Protein AF-A0A0W0SN97-F1 (afdb_monomer)

Foldseek 3Di:
DPLLVVLVLQLCLLCVHWDDPVVPDTDDRPDHHHPVSNVVSVVVNVVVVVVVVVVVVVVVVVLVCCCPPVVDCSVVVVVD

InterPro domains:
  IPR011577 Cytochrome b561, bacterial/Ni-hydrogenase [PF01292] (1-80)
  IPR016174 Di-haem cytochrome, transmembrane [SSF81342] (1-80)
  IPR052168 Cytochrome b561 superoxide oxidase [PTHR30529] (1-79)

Solvent-accessible surface area (backbone atoms only — not comparable to full-atom values): 4483 Å² total; per-residue (Å²): 127,67,64,54,61,51,31,53,50,45,28,37,9,15,68,64,47,81,49,62,55,88,80,76,47,72,49,77,65,83,50,73,63,34,70,70,59,21,55,52,31,49,54,52,35,50,54,49,48,55,51,48,53,52,51,51,51,50,51,50,52,49,40,50,42,37,39,73,72,69,63,48,61,69,47,54,70,75,79,109

Radius of gyration: 18.38 Å; Cα contacts (8 Å, |Δi|>4): 77; chains: 1; bounding box: 37×27×46 Å

Nearest PDB structures (foldseek):
  5oc0-assembly1_A  TM=8.903E-01  e=4.133E-03  Escherichia coli K-12

Sequence (80 aa):
MFTLPITGWLITSAAGLSASFFGLFTLPSLIIPNEELRAIFEEIHEWLAYGLIALLALHTAAALKHHFINRDDILRRMIS

pLDDT: mean 96.35, std 2.64, range [82.94, 98.62]

Structure (mmCIF, N/CA/C/O backbone):
data_AF-A0A0W0SN97-F1
#
_entry.id   AF-A0A0W0SN97-F1
#
loop_
_atom_site.group_PDB
_atom_site.id
_atom_site.type_symbol
_atom_site.label_atom_id
_atom_site.label_alt_id
_atom_site.label_comp_id
_atom_site.label_asym_id
_atom_site.label_entity_id
_atom_site.label_seq_id
_atom_site.pdbx_PDB_ins_code
_atom_site.Cartn_x
_atom_site.Cartn_y
_atom_site.Cartn_z
_atom_site.occupancy
_atom_site.B_iso_or_equiv
_atom_sit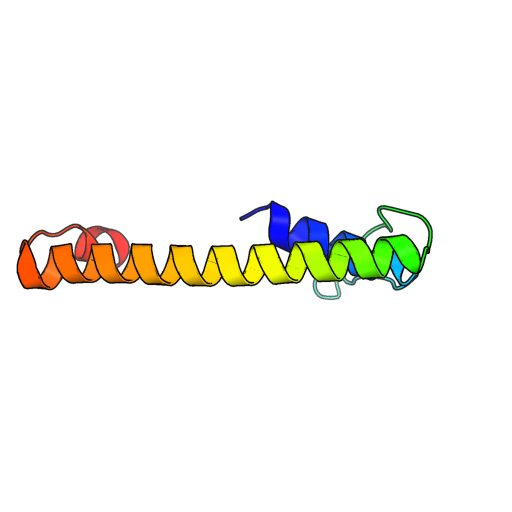e.auth_seq_id
_atom_site.auth_comp_id
_atom_site.auth_asym_id
_atom_site.auth_atom_id
_atom_site.pdbx_PDB_model_num
ATOM 1 N N . MET A 1 1 ? -7.273 2.070 -1.582 1.00 85.44 1 MET A N 1
ATOM 2 C CA . MET A 1 1 ? -6.786 0.673 -1.558 1.00 85.44 1 MET A CA 1
ATOM 3 C C . MET A 1 1 ? -6.357 0.135 -2.922 1.00 85.44 1 MET A C 1
ATOM 5 O O . MET A 1 1 ? -5.618 -0.832 -2.930 1.00 85.44 1 MET A O 1
ATOM 9 N N . PHE A 1 2 ? -6.738 0.731 -4.061 1.00 94.56 2 PHE A N 1
ATOM 10 C CA . PHE A 1 2 ? -6.302 0.230 -5.378 1.00 94.56 2 PHE A CA 1
ATOM 11 C C . PHE A 1 2 ? -4.908 0.704 -5.809 1.00 94.56 2 PHE A C 1
ATOM 13 O O . PHE A 1 2 ? -4.212 -0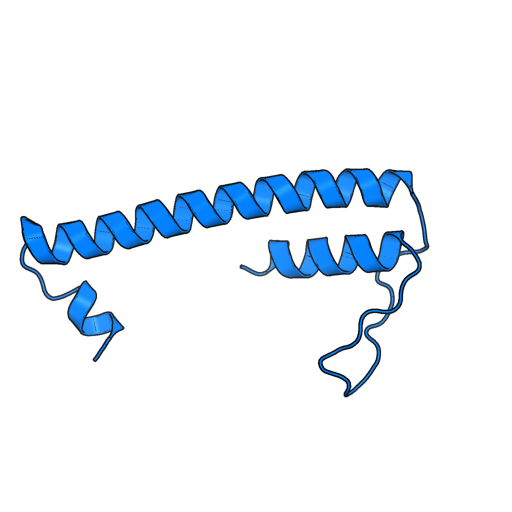.003 -6.524 1.00 94.56 2 PHE A O 1
ATOM 20 N N . THR A 1 3 ? -4.477 1.882 -5.364 1.00 95.31 3 THR A N 1
ATOM 21 C CA . THR A 1 3 ? -3.214 2.490 -5.803 1.00 95.31 3 THR A CA 1
ATOM 22 C C . THR A 1 3 ? -1.985 1.695 -5.371 1.00 95.31 3 THR A C 1
ATOM 24 O O . THR A 1 3 ? -1.114 1.477 -6.197 1.00 95.31 3 THR A O 1
ATOM 27 N N . LEU A 1 4 ? -1.940 1.197 -4.131 1.00 97.06 4 LEU A N 1
ATOM 28 C CA . LEU A 1 4 ? -0.844 0.354 -3.629 1.00 97.06 4 LEU A CA 1
ATOM 29 C C . LEU A 1 4 ? -0.589 -0.908 -4.473 1.00 97.06 4 LEU A C 1
ATOM 31 O O . LEU A 1 4 ? 0.529 -1.081 -4.951 1.00 97.06 4 LEU A O 1
ATOM 35 N N . PRO A 1 5 ? -1.575 -1.796 -4.708 1.00 95.62 5 PRO A N 1
ATOM 36 C CA . PRO A 1 5 ? -1.332 -2.980 -5.528 1.00 95.62 5 PRO A CA 1
ATOM 37 C C . PRO A 1 5 ? -0.986 -2.625 -6.981 1.00 95.62 5 PRO A C 1
ATOM 39 O O . PRO A 1 5 ? -0.153 -3.300 -7.581 1.00 95.62 5 PRO A O 1
ATOM 42 N N . ILE A 1 6 ? -1.556 -1.547 -7.536 1.00 96.81 6 ILE A N 1
ATOM 43 C CA . ILE A 1 6 ? -1.211 -1.079 -8.888 1.00 96.81 6 ILE A CA 1
ATOM 44 C C . ILE A 1 6 ? 0.248 -0.609 -8.950 1.00 96.81 6 ILE A C 1
ATOM 46 O O . ILE A 1 6 ? 0.963 -0.994 -9.871 1.00 96.81 6 ILE A O 1
ATOM 50 N N . THR A 1 7 ? 0.724 0.172 -7.975 1.00 97.69 7 THR A N 1
ATOM 51 C CA . THR A 1 7 ? 2.126 0.617 -7.960 1.00 97.69 7 THR A CA 1
ATOM 52 C C . THR A 1 7 ? 3.087 -0.546 -7.726 1.00 97.69 7 THR A C 1
ATOM 54 O O . THR A 1 7 ? 4.116 -0.602 -8.386 1.00 97.69 7 THR A O 1
ATOM 57 N N . GLY A 1 8 ? 2.725 -1.544 -6.912 1.00 96.88 8 GLY A N 1
ATOM 58 C CA . GLY A 1 8 ? 3.512 -2.779 -6.768 1.00 96.88 8 GLY A CA 1
ATOM 59 C C . GLY A 1 8 ? 3.632 -3.579 -8.074 1.00 96.88 8 GLY A C 1
ATOM 60 O O . GLY A 1 8 ? 4.704 -4.081 -8.428 1.00 96.88 8 GLY A O 1
ATOM 61 N N . TRP A 1 9 ? 2.543 -3.651 -8.844 1.00 97.25 9 TRP A N 1
ATOM 62 C CA . TRP A 1 9 ? 2.550 -4.273 -10.170 1.00 97.25 9 TRP A CA 1
ATOM 63 C C . TRP A 1 9 ? 3.392 -3.470 -11.177 1.00 97.25 9 TRP A C 1
ATOM 65 O O . TRP A 1 9 ? 4.130 -4.060 -11.973 1.00 97.25 9 TRP A O 1
ATOM 75 N N . LEU A 1 10 ? 3.359 -2.136 -11.110 1.00 97.75 10 LEU A N 1
ATOM 76 C CA . LEU A 1 10 ? 4.220 -1.267 -11.919 1.00 97.75 10 LEU A CA 1
ATOM 77 C C . LEU A 1 10 ? 5.707 -1.446 -11.588 1.00 97.75 10 LEU A C 1
ATOM 79 O O . LEU A 1 10 ? 6.496 -1.548 -12.521 1.00 97.75 10 LEU A O 1
ATOM 83 N N . ILE A 1 11 ? 6.084 -1.584 -10.310 1.00 98.00 11 ILE A N 1
ATOM 84 C CA . ILE A 1 11 ? 7.468 -1.897 -9.900 1.00 98.00 11 ILE A CA 1
ATOM 85 C C . ILE A 1 11 ? 7.926 -3.211 -10.541 1.00 98.00 11 ILE A C 1
ATOM 87 O O . ILE A 1 11 ? 8.972 -3.261 -11.186 1.00 98.00 11 ILE A O 1
ATOM 91 N N . THR A 1 12 ? 7.114 -4.268 -10.427 1.00 97.62 12 THR A N 1
ATOM 92 C CA . THR A 1 12 ? 7.458 -5.590 -10.981 1.00 97.62 12 THR A CA 1
ATOM 93 C C . THR A 1 12 ? 7.567 -5.546 -12.512 1.00 97.62 12 THR A C 1
ATOM 95 O O . THR A 1 12 ? 8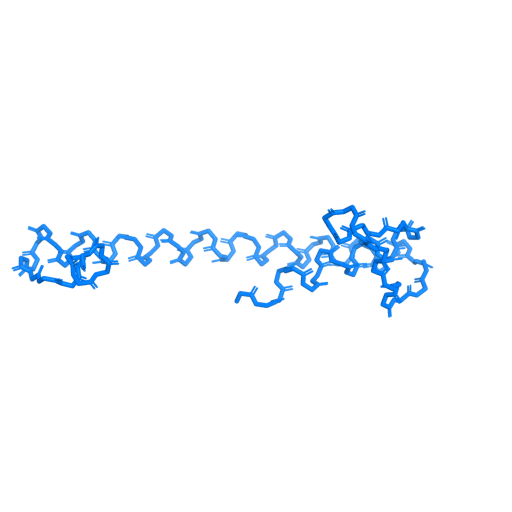.488 -6.126 -13.083 1.00 97.62 12 THR A O 1
ATOM 98 N N . SER A 1 13 ? 6.676 -4.796 -13.173 1.00 97.38 13 SER A N 1
ATOM 99 C CA . SER A 1 13 ? 6.715 -4.579 -14.626 1.00 97.38 13 SER A CA 1
ATOM 100 C C . SER A 1 13 ? 7.965 -3.798 -15.058 1.00 97.38 13 SER A C 1
ATOM 102 O O . SER A 1 13 ? 8.641 -4.203 -16.002 1.00 97.38 13 SER A O 1
ATOM 104 N N . ALA A 1 14 ? 8.309 -2.716 -14.349 1.00 97.88 14 ALA A N 1
ATOM 105 C CA . ALA A 1 14 ? 9.491 -1.889 -14.609 1.00 97.88 14 ALA A CA 1
ATOM 106 C C . ALA A 1 14 ? 10.806 -2.655 -14.395 1.00 97.88 14 ALA A C 1
ATOM 108 O O . ALA A 1 14 ? 11.775 -2.420 -15.112 1.00 97.88 14 ALA A O 1
ATOM 109 N N . ALA A 1 15 ? 10.819 -3.614 -13.464 1.00 97.19 15 ALA A N 1
ATOM 110 C CA . ALA A 1 15 ? 11.937 -4.528 -13.237 1.00 97.19 15 ALA A CA 1
ATOM 111 C C . ALA A 1 15 ? 12.106 -5.586 -14.348 1.00 97.19 15 ALA A C 1
ATOM 113 O O . ALA A 1 15 ? 13.058 -6.364 -14.315 1.00 97.19 15 ALA A O 1
ATOM 114 N N . GLY A 1 16 ? 11.170 -5.671 -15.302 1.00 95.81 16 GLY A N 1
ATOM 115 C CA . GLY A 1 16 ? 11.135 -6.732 -16.311 1.00 95.81 16 GLY A CA 1
ATOM 116 C C . GLY A 1 16 ? 10.856 -8.119 -15.743 1.00 95.81 16 GLY A C 1
ATOM 117 O O . GLY A 1 16 ? 11.181 -9.126 -16.372 1.00 95.81 16 GLY A O 1
ATOM 118 N N . LEU A 1 17 ? 10.240 -8.173 -14.564 1.00 94.88 17 LEU A N 1
ATOM 119 C CA . LEU A 1 17 ? 9.853 -9.406 -13.903 1.00 94.88 17 LEU A CA 1
ATOM 120 C C . LEU A 1 17 ? 8.392 -9.740 -14.209 1.00 94.88 17 LEU A C 1
ATOM 122 O O . LEU A 1 17 ? 7.553 -8.876 -14.459 1.00 94.88 17 LEU A O 1
ATOM 126 N N . SER A 1 18 ? 8.082 -11.031 -14.173 1.00 90.88 18 SER A N 1
ATOM 127 C CA . SER A 1 18 ? 6.721 -11.539 -14.336 1.00 90.88 18 SER A CA 1
ATOM 128 C C . SER A 1 18 ? 6.056 -11.704 -12.971 1.00 90.88 18 SER A C 1
ATOM 130 O O . SER A 1 18 ? 6.534 -12.475 -12.141 1.00 90.88 18 SER A O 1
ATOM 132 N N . ALA A 1 19 ? 4.940 -11.011 -12.739 1.00 92.88 19 ALA A N 1
ATOM 133 C CA . ALA A 1 19 ? 4.143 -11.189 -11.527 1.00 92.88 19 ALA A CA 1
ATOM 134 C C . ALA A 1 19 ? 3.189 -12.383 -11.686 1.00 92.88 19 ALA A C 1
ATOM 136 O O . ALA A 1 19 ? 2.458 -12.470 -12.670 1.00 92.88 19 ALA A O 1
ATOM 137 N N . SER A 1 20 ? 3.161 -13.299 -10.719 1.00 94.00 20 SER A N 1
ATOM 138 C CA . SER A 1 20 ? 2.201 -14.409 -10.713 1.00 94.00 20 SER A CA 1
ATOM 139 C C . SER A 1 20 ? 0.930 -14.026 -9.959 1.00 94.00 20 SER A C 1
ATOM 141 O O . SER A 1 20 ? 0.992 -13.558 -8.822 1.00 94.00 20 SER A O 1
ATOM 143 N N . PHE A 1 21 ? -0.232 -14.280 -10.558 1.00 94.12 21 PHE A N 1
ATOM 144 C CA . PHE A 1 21 ? -1.516 -14.170 -9.880 1.00 94.12 21 PHE A CA 1
ATOM 145 C C . PHE A 1 21 ? -1.818 -15.471 -9.133 1.00 94.12 21 PHE A C 1
ATOM 147 O O . PHE A 1 21 ? -2.465 -16.376 -9.661 1.00 94.12 21 PHE A O 1
ATOM 154 N N . PHE A 1 22 ? -1.292 -15.582 -7.909 1.00 93.69 22 PHE A N 1
ATOM 155 C C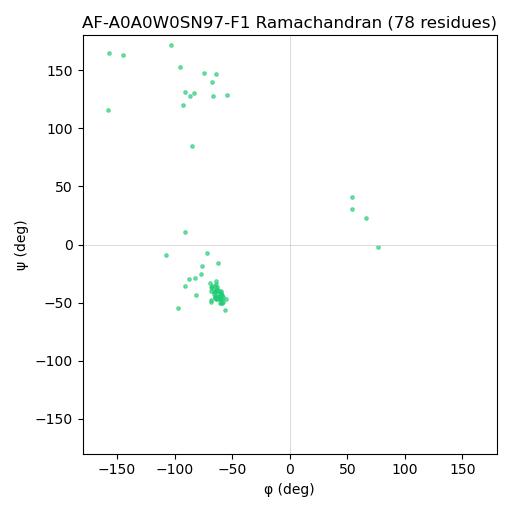A . PHE A 1 22 ? -1.486 -16.739 -7.022 1.00 93.69 22 PHE A CA 1
ATOM 156 C C . PHE A 1 22 ? -1.111 -18.097 -7.655 1.00 93.69 22 PHE A C 1
ATOM 158 O O . PHE A 1 22 ? -1.716 -19.117 -7.340 1.00 93.69 22 PHE A O 1
ATOM 165 N N . GLY A 1 23 ? -0.145 -18.128 -8.579 1.00 93.38 23 GLY A N 1
ATOM 166 C CA . GLY A 1 23 ? 0.251 -19.347 -9.296 1.00 93.38 23 GLY A CA 1
ATOM 167 C C . GLY A 1 23 ? -0.706 -19.787 -10.410 1.00 93.38 23 GLY A C 1
ATOM 168 O O . GLY A 1 23 ? -0.416 -20.765 -11.091 1.00 93.38 23 GLY A O 1
ATOM 169 N N . LEU A 1 24 ? -1.823 -19.084 -10.624 1.00 96.38 24 LEU A N 1
ATOM 170 C CA . LEU A 1 24 ? -2.842 -19.459 -11.610 1.00 96.38 24 LEU A CA 1
ATOM 171 C C . LEU A 1 24 ? -2.463 -19.023 -13.027 1.00 96.38 24 LEU A C 1
ATOM 173 O O . LEU A 1 24 ? -2.642 -19.769 -13.984 1.00 96.38 24 LEU A O 1
ATOM 177 N N . PHE A 1 25 ? -1.954 -17.801 -13.162 1.00 95.38 25 PHE A N 1
ATOM 178 C CA . PHE A 1 25 ? -1.467 -17.245 -14.421 1.00 95.38 25 PHE A CA 1
ATOM 179 C C . PHE A 1 25 ? -0.465 -16.121 -14.157 1.00 95.38 25 PHE A C 1
ATOM 181 O O . PHE A 1 25 ? -0.360 -15.603 -13.042 1.00 95.38 25 PHE A O 1
ATOM 188 N N . THR A 1 26 ? 0.278 -15.742 -15.191 1.00 95.69 26 THR A N 1
ATOM 189 C CA . THR A 1 26 ? 1.184 -14.592 -15.155 1.00 95.69 26 THR A CA 1
ATOM 190 C C . THR A 1 26 ? 0.413 -13.327 -15.506 1.00 95.69 26 THR A C 1
ATOM 192 O O . THR A 1 26 ? -0.274 -13.276 -16.526 1.00 95.69 26 THR A O 1
ATOM 195 N N . LEU A 1 27 ? 0.515 -12.306 -14.661 1.00 95.12 27 LEU A N 1
ATOM 196 C CA . LEU A 1 27 ? -0.026 -10.986 -14.946 1.00 95.12 27 LEU A CA 1
ATOM 197 C C . LEU A 1 27 ? 0.746 -10.346 -16.107 1.00 95.12 27 LEU A C 1
ATOM 199 O O . LEU A 1 27 ? 1.974 -10.457 -16.150 1.00 95.12 27 LEU A O 1
ATOM 203 N N . PRO A 1 28 ? 0.060 -9.653 -17.032 1.00 95.12 28 PRO A N 1
ATOM 204 C CA . PRO A 1 28 ? 0.746 -8.940 -18.099 1.00 95.12 28 PRO A CA 1
ATOM 205 C C . PRO A 1 28 ? 1.621 -7.820 -17.527 1.00 95.12 28 PRO A C 1
ATOM 207 O O . PRO A 1 28 ? 1.268 -7.185 -16.531 1.00 95.12 28 PRO A O 1
ATOM 210 N N . SER A 1 29 ? 2.752 -7.546 -18.172 1.00 95.19 29 SER A N 1
ATOM 211 C CA . SER A 1 29 ? 3.538 -6.354 -17.858 1.00 95.19 29 SER A CA 1
ATOM 212 C C . SER A 1 29 ? 2.749 -5.112 -18.257 1.00 95.19 29 SER A C 1
ATOM 214 O O . SER A 1 29 ? 2.285 -5.001 -19.391 1.00 95.19 29 SER A O 1
ATOM 216 N N . LEU A 1 30 ? 2.598 -4.173 -17.325 1.00 95.31 30 LEU A N 1
ATOM 217 C CA . LEU A 1 30 ? 1.878 -2.921 -17.578 1.00 95.31 30 LEU A CA 1
ATOM 218 C C . LEU A 1 30 ? 2.714 -1.921 -18.384 1.00 95.31 30 LEU A C 1
ATOM 220 O O . LEU A 1 30 ? 2.167 -1.056 -19.062 1.00 95.31 30 LEU A O 1
ATOM 224 N N . ILE A 1 31 ? 4.037 -2.041 -18.287 1.00 96.56 31 ILE A N 1
ATOM 225 C CA . ILE A 1 31 ? 5.027 -1.176 -18.922 1.00 96.56 31 ILE A CA 1
ATOM 226 C C . ILE A 1 31 ? 6.254 -1.990 -19.334 1.00 96.56 31 ILE A C 1
ATOM 228 O O . ILE A 1 31 ? 6.466 -3.109 -18.861 1.00 96.56 31 ILE A O 1
ATOM 232 N N . ILE A 1 32 ? 7.056 -1.408 -20.221 1.00 96.38 32 ILE A N 1
ATOM 233 C CA . ILE A 1 32 ? 8.342 -1.953 -20.666 1.00 96.38 32 ILE A CA 1
ATOM 234 C C . ILE A 1 32 ? 9.380 -1.768 -19.541 1.00 96.38 32 ILE A C 1
ATOM 236 O O . ILE A 1 32 ? 9.289 -0.768 -18.820 1.00 96.38 32 ILE A O 1
ATOM 240 N N . PRO A 1 33 ? 10.362 -2.680 -19.385 1.00 97.81 33 PRO A N 1
ATOM 241 C CA . PRO A 1 33 ? 11.394 -2.550 -18.360 1.00 97.81 33 PRO A CA 1
ATOM 242 C C . PRO A 1 33 ? 12.127 -1.206 -18.438 1.00 97.81 33 PRO A C 1
ATOM 244 O O . PRO A 1 33 ? 12.591 -0.805 -19.509 1.00 97.81 33 PRO A O 1
ATOM 247 N N . ASN A 1 34 ? 12.214 -0.509 -17.306 1.00 98.31 34 ASN A N 1
ATOM 248 C CA . ASN A 1 34 ? 12.852 0.798 -17.180 1.00 98.31 34 ASN A CA 1
ATOM 249 C C . ASN A 1 34 ? 13.246 1.040 -15.714 1.00 98.31 34 ASN A C 1
ATOM 251 O O . ASN A 1 34 ? 12.384 1.156 -14.843 1.00 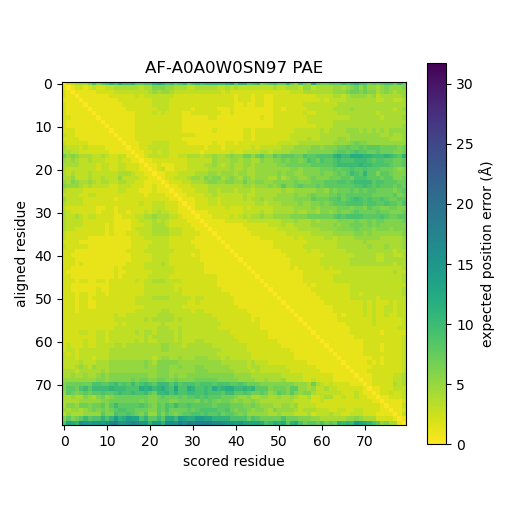98.31 34 ASN A O 1
ATOM 255 N N . GLU A 1 35 ? 14.549 1.141 -15.458 1.00 97.75 35 GLU A N 1
ATOM 256 C CA . GLU A 1 35 ? 15.102 1.264 -14.105 1.00 97.75 35 GLU A CA 1
ATOM 257 C C . GLU A 1 35 ? 14.764 2.598 -13.424 1.00 97.75 35 GLU A C 1
ATOM 259 O O . GLU A 1 35 ? 14.490 2.631 -12.227 1.00 97.75 35 GLU A O 1
ATOM 264 N N . GLU A 1 36 ? 14.726 3.692 -14.187 1.00 98.19 36 GLU A N 1
ATOM 265 C CA . GLU A 1 36 ? 14.363 5.016 -13.672 1.00 98.19 36 GLU A CA 1
ATOM 266 C C . GLU A 1 36 ? 12.903 5.027 -13.206 1.00 98.19 36 GLU A C 1
ATOM 268 O O . GLU A 1 36 ? 12.594 5.456 -12.094 1.00 98.19 36 GLU A O 1
ATOM 273 N N . LEU A 1 37 ? 12.002 4.466 -14.020 1.00 98.00 37 LEU A N 1
ATOM 274 C CA . LEU A 1 37 ? 10.599 4.315 -13.637 1.00 98.00 37 LEU A CA 1
ATOM 275 C C . LEU A 1 37 ? 10.428 3.365 -12.451 1.00 98.00 37 LEU A C 1
ATOM 277 O O . LEU A 1 37 ? 9.564 3.611 -11.611 1.00 98.00 37 LEU A O 1
ATOM 281 N N . ARG A 1 38 ? 11.243 2.306 -12.351 1.00 98.19 38 ARG A N 1
ATOM 282 C CA . ARG A 1 38 ? 11.208 1.396 -11.200 1.00 98.19 38 ARG A CA 1
ATOM 283 C C . ARG A 1 38 ? 11.474 2.153 -9.900 1.00 98.19 38 ARG A C 1
ATOM 285 O O . ARG A 1 38 ? 10.658 2.054 -8.990 1.00 98.19 38 ARG A O 1
ATOM 292 N N . ALA A 1 39 ? 12.543 2.950 -9.854 1.00 98.44 39 ALA A N 1
ATOM 293 C CA . ALA A 1 39 ? 12.899 3.747 -8.680 1.00 98.44 39 ALA A CA 1
ATOM 294 C C . ALA A 1 39 ? 11.788 4.743 -8.296 1.00 98.44 39 ALA A C 1
ATOM 296 O O . ALA A 1 39 ? 11.426 4.852 -7.126 1.00 98.44 39 ALA A O 1
ATOM 297 N N . ILE A 1 40 ? 11.180 5.408 -9.285 1.00 98.50 40 ILE A N 1
ATOM 298 C CA . ILE A 1 40 ? 10.047 6.318 -9.055 1.00 98.50 40 ILE A CA 1
ATOM 299 C C . ILE A 1 40 ? 8.845 5.565 -8.467 1.00 98.50 40 ILE A C 1
ATOM 301 O O . ILE A 1 40 ? 8.218 6.033 -7.515 1.00 98.50 40 ILE A O 1
ATOM 305 N N . PHE A 1 41 ? 8.493 4.397 -9.012 1.00 98.44 41 PHE A N 1
ATOM 306 C CA . PHE A 1 41 ? 7.365 3.624 -8.490 1.00 98.44 41 PHE A CA 1
ATOM 307 C C . PHE A 1 41 ? 7.641 3.031 -7.108 1.00 98.44 41 PHE A C 1
ATOM 309 O O . PHE A 1 41 ? 6.699 2.946 -6.321 1.00 98.44 41 PHE A O 1
ATOM 316 N N . GLU A 1 42 ? 8.886 2.658 -6.800 1.00 98.50 42 GLU A N 1
ATOM 317 C CA . GLU A 1 42 ? 9.312 2.237 -5.460 1.00 98.50 42 GLU A CA 1
ATOM 318 C C . GLU A 1 42 ? 9.082 3.359 -4.438 1.00 98.50 42 GLU A C 1
ATOM 320 O O . GLU A 1 42 ? 8.386 3.131 -3.447 1.00 98.50 42 GLU A O 1
ATOM 325 N N . GLU A 1 43 ? 9.540 4.582 -4.724 1.00 98.56 43 GLU A N 1
ATOM 326 C CA . GLU A 1 43 ? 9.320 5.745 -3.851 1.00 98.56 43 GLU A CA 1
ATOM 327 C C . GLU A 1 43 ? 7.822 6.042 -3.666 1.00 98.56 43 GLU A C 1
ATOM 329 O O . GLU A 1 43 ? 7.336 6.206 -2.542 1.00 98.56 43 GLU A O 1
ATOM 334 N N . ILE A 1 44 ? 7.049 6.057 -4.758 1.00 98.44 44 ILE A N 1
ATOM 335 C CA . ILE A 1 44 ? 5.596 6.272 -4.689 1.00 98.44 44 ILE A CA 1
ATOM 336 C C . ILE A 1 44 ? 4.926 5.177 -3.847 1.00 98.44 44 ILE A C 1
ATOM 338 O O . ILE A 1 44 ? 4.043 5.471 -3.038 1.00 98.44 44 ILE A O 1
ATOM 342 N N . HIS A 1 45 ? 5.300 3.910 -4.037 1.00 98.56 45 HIS A N 1
ATOM 343 C CA . HIS A 1 45 ? 4.716 2.792 -3.302 1.00 98.56 45 HIS A CA 1
ATOM 344 C C . HIS A 1 45 ? 5.045 2.863 -1.808 1.00 98.56 45 HIS A C 1
ATOM 346 O O . HIS A 1 45 ? 4.151 2.639 -0.991 1.00 98.56 45 HIS A O 1
ATOM 352 N N . GLU A 1 46 ? 6.275 3.236 -1.450 1.00 98.50 46 GLU A N 1
ATOM 353 C CA . GLU A 1 46 ? 6.687 3.435 -0.061 1.00 98.50 46 GLU A CA 1
ATOM 354 C C . GLU A 1 46 ? 5.851 4.529 0.622 1.00 98.50 46 GLU A C 1
ATOM 356 O O . GLU A 1 46 ? 5.238 4.287 1.667 1.00 98.50 46 GLU A O 1
ATOM 361 N N . TRP A 1 47 ? 5.716 5.705 0.000 1.00 98.50 47 TRP A N 1
ATOM 362 C CA . TRP A 1 47 ? 4.893 6.785 0.556 1.00 98.50 47 TRP A CA 1
ATOM 363 C C . TRP A 1 47 ? 3.412 6.412 0.661 1.00 98.50 47 TRP A C 1
ATOM 365 O O . TRP A 1 47 ? 2.755 6.741 1.656 1.00 98.50 47 TRP A O 1
ATOM 375 N N . LEU A 1 48 ? 2.872 5.687 -0.324 1.00 98.31 48 LEU A N 1
ATOM 376 C CA . LEU A 1 48 ? 1.511 5.156 -0.250 1.00 98.31 48 LEU A CA 1
ATOM 377 C C . LEU A 1 48 ? 1.352 4.151 0.901 1.00 98.31 48 LEU A C 1
ATOM 379 O O . LEU A 1 48 ? 0.298 4.1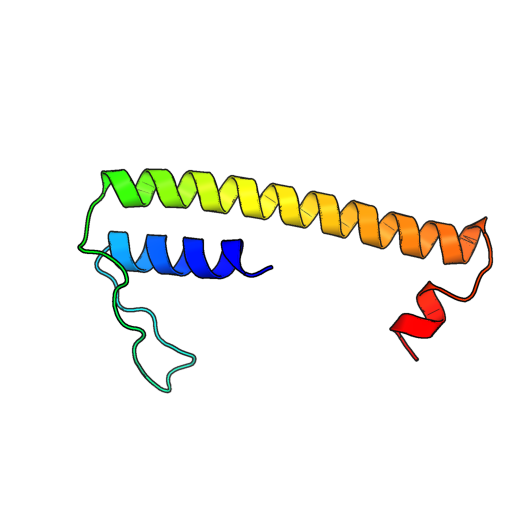34 1.544 1.00 98.31 48 LEU A O 1
ATOM 383 N N . ALA A 1 49 ? 2.373 3.335 1.179 1.00 98.25 49 ALA A N 1
ATOM 384 C CA . ALA A 1 49 ? 2.359 2.363 2.266 1.00 98.25 49 ALA A CA 1
ATOM 385 C C . ALA A 1 49 ? 2.366 3.066 3.628 1.00 98.25 49 ALA A C 1
ATOM 387 O O . ALA A 1 49 ? 1.504 2.774 4.461 1.00 98.25 49 ALA A O 1
ATOM 388 N N . TYR A 1 50 ? 3.242 4.055 3.836 1.00 98.44 50 TYR A N 1
ATOM 389 C CA . TYR A 1 50 ? 3.227 4.865 5.058 1.00 98.44 50 TYR A CA 1
ATOM 390 C C . TYR A 1 50 ? 1.908 5.622 5.234 1.00 98.44 50 TYR A C 1
ATOM 392 O O . TYR A 1 50 ? 1.345 5.629 6.332 1.00 98.44 50 TYR A O 1
ATOM 400 N N . GLY A 1 51 ? 1.364 6.196 4.157 1.00 97.94 51 GLY A N 1
ATOM 401 C CA . GLY A 1 51 ? 0.057 6.852 4.178 1.00 97.94 51 GLY A CA 1
ATOM 402 C C . GLY A 1 51 ? -1.071 5.901 4.588 1.00 97.94 51 GLY A C 1
ATOM 403 O O . GLY A 1 51 ? -1.900 6.249 5.431 1.00 97.94 51 GLY A O 1
ATOM 404 N N . LEU A 1 52 ? -1.085 4.674 4.055 1.00 97.69 52 LEU A N 1
ATOM 405 C CA . LEU A 1 52 ? -2.050 3.651 4.456 1.00 97.69 52 LEU A CA 1
ATOM 406 C C . LEU A 1 52 ? -1.887 3.265 5.928 1.00 97.69 52 LEU A C 1
ATOM 408 O O . LEU A 1 52 ? -2.884 3.211 6.644 1.00 97.69 52 LEU A O 1
ATOM 412 N N . ILE A 1 53 ? -0.661 3.024 6.394 1.00 98.31 53 ILE A N 1
ATOM 413 C CA . ILE A 1 53 ? -0.398 2.674 7.796 1.00 98.31 53 ILE A CA 1
ATOM 414 C C . ILE A 1 53 ? -0.917 3.776 8.726 1.00 98.31 53 ILE A C 1
ATOM 416 O O . ILE A 1 53 ? -1.617 3.478 9.695 1.00 98.31 53 ILE A O 1
ATOM 420 N N . ALA A 1 54 ? -0.653 5.047 8.408 1.00 98.44 54 ALA A N 1
ATOM 421 C CA . ALA A 1 54 ? -1.144 6.180 9.188 1.00 98.44 54 ALA A CA 1
ATOM 422 C C . ALA A 1 54 ? -2.681 6.254 9.204 1.00 98.44 54 ALA A C 1
ATOM 424 O O . ALA A 1 54 ? -3.281 6.418 10.269 1.00 98.44 54 ALA A O 1
ATOM 425 N N . LEU A 1 55 ? -3.333 6.084 8.049 1.00 98.00 55 LEU A N 1
ATOM 426 C CA . LEU A 1 55 ? -4.796 6.067 7.957 1.00 98.00 55 LEU A CA 1
ATOM 427 C C . LEU A 1 55 ? -5.410 4.883 8.708 1.00 98.00 55 LEU A C 1
ATOM 429 O O . LEU A 1 55 ? -6.422 5.057 9.383 1.00 98.00 55 LEU A O 1
ATOM 433 N N . LEU A 1 56 ? -4.801 3.700 8.629 1.00 97.94 56 LEU A N 1
ATOM 434 C CA . LEU A 1 56 ? -5.238 2.512 9.358 1.00 97.94 56 LEU A CA 1
ATOM 435 C C . LEU A 1 56 ? -5.106 2.717 10.869 1.00 97.94 56 LEU A C 1
ATOM 437 O O . LEU A 1 56 ? -6.040 2.404 11.609 1.00 97.94 56 LEU A O 1
ATOM 441 N N . ALA A 1 57 ? -3.985 3.278 11.326 1.00 98.62 57 ALA A N 1
ATOM 442 C CA . ALA A 1 57 ? -3.772 3.609 12.729 1.00 98.62 57 ALA A CA 1
ATOM 443 C C . ALA A 1 57 ? -4.812 4.626 13.222 1.00 98.62 57 ALA A C 1
ATOM 445 O O . ALA A 1 57 ? -5.450 4.397 14.249 1.00 98.62 57 ALA A O 1
ATOM 446 N N . LEU A 1 58 ? -5.049 5.701 12.461 1.00 98.62 58 LEU A N 1
ATOM 447 C CA . LEU A 1 58 ? -6.051 6.717 12.789 1.00 98.62 58 LEU A CA 1
ATOM 448 C C . LEU A 1 58 ? -7.471 6.137 12.817 1.00 98.62 58 LEU A C 1
ATOM 450 O O . LEU A 1 58 ? -8.221 6.390 13.758 1.00 98.62 58 LEU A O 1
ATOM 454 N N . HIS A 1 59 ? -7.836 5.345 11.810 1.00 97.62 59 HIS A N 1
ATOM 455 C CA . HIS A 1 59 ? -9.136 4.686 11.722 1.00 97.62 59 HIS A CA 1
ATOM 456 C C . HIS A 1 59 ? -9.365 3.743 12.909 1.00 97.62 59 HIS A C 1
ATOM 458 O O . HIS A 1 59 ? -10.407 3.805 13.562 1.00 97.62 59 HIS A O 1
ATOM 464 N N . THR A 1 60 ? -8.361 2.925 13.235 1.00 97.56 60 THR A N 1
ATOM 465 C CA . THR A 1 60 ? -8.407 2.008 14.379 1.00 97.56 60 THR A CA 1
ATOM 466 C C . THR A 1 60 ? -8.526 2.787 15.686 1.00 97.56 60 THR A C 1
ATOM 46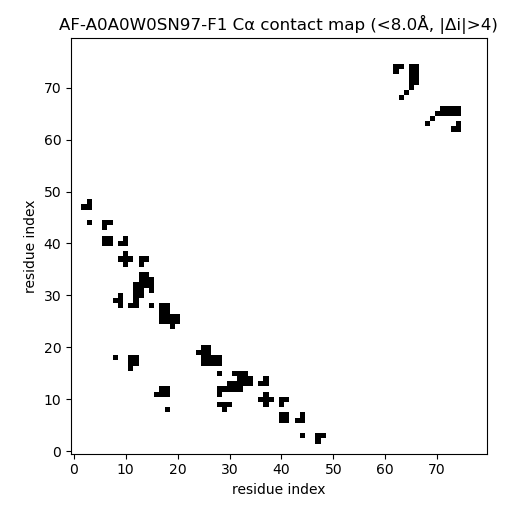8 O O . THR A 1 60 ? -9.401 2.498 16.497 1.00 97.56 60 THR A O 1
ATOM 471 N N . ALA A 1 61 ? -7.716 3.831 15.879 1.00 98.12 61 ALA A N 1
ATOM 472 C CA . ALA A 1 61 ? -7.788 4.689 17.058 1.00 98.12 61 ALA A CA 1
ATOM 473 C C . ALA A 1 61 ? -9.164 5.360 17.202 1.00 98.12 61 ALA A C 1
ATOM 475 O O . ALA A 1 61 ? -9.698 5.429 18.310 1.00 98.12 61 ALA A O 1
ATOM 476 N N . ALA A 1 62 ? -9.774 5.805 16.099 1.00 97.69 62 ALA A N 1
ATOM 477 C CA . ALA A 1 62 ? -11.123 6.358 16.104 1.00 97.69 62 ALA A CA 1
ATOM 478 C C . ALA A 1 62 ? -12.164 5.309 16.523 1.00 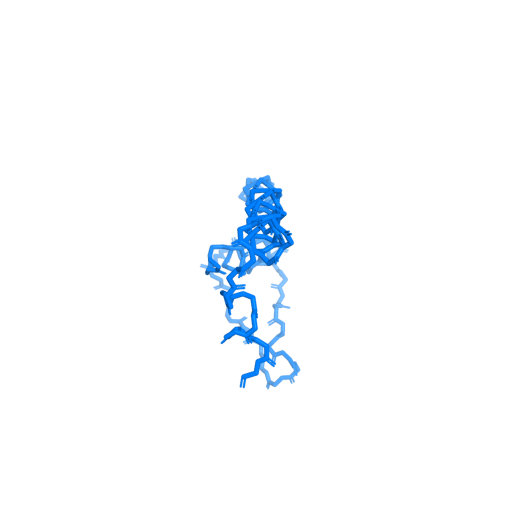97.69 62 ALA A C 1
ATOM 480 O O . ALA A 1 62 ? -12.970 5.586 17.412 1.00 97.69 62 ALA A O 1
ATOM 481 N N . ALA A 1 63 ? -12.116 4.099 15.959 1.00 97.19 63 ALA A N 1
ATOM 482 C CA . ALA A 1 63 ? -13.016 3.010 16.341 1.00 97.19 63 ALA A CA 1
ATOM 483 C C . ALA A 1 63 ? -12.874 2.639 17.831 1.00 97.19 63 ALA A C 1
ATOM 485 O O . ALA A 1 63 ? -13.876 2.479 18.531 1.00 97.19 63 ALA A O 1
ATOM 486 N N . LEU A 1 64 ? -11.642 2.589 18.351 1.00 96.81 64 LEU A N 1
ATOM 487 C CA . LEU A 1 64 ? -11.377 2.328 19.770 1.00 96.81 64 LEU A CA 1
ATOM 488 C C . LEU A 1 64 ? -11.846 3.479 20.672 1.00 96.81 64 LEU A C 1
ATOM 490 O O . LEU A 1 64 ? -12.435 3.226 21.721 1.00 96.81 64 LEU A O 1
ATOM 494 N N . LYS A 1 65 ? -11.650 4.742 20.268 1.00 97.75 65 LYS A N 1
ATOM 495 C CA . LYS A 1 65 ? -12.196 5.907 20.983 1.00 97.75 65 LYS A CA 1
ATOM 496 C C . LYS A 1 65 ? -13.720 5.817 21.067 1.00 97.75 65 LYS A C 1
ATOM 498 O O . LYS A 1 65 ? -14.283 6.023 22.140 1.00 97.75 65 LYS A O 1
ATOM 503 N N . HIS A 1 66 ? -14.381 5.511 19.955 1.00 97.25 66 HIS A N 1
ATOM 504 C CA . HIS A 1 66 ? -15.830 5.343 19.918 1.00 97.25 66 HIS A CA 1
ATOM 505 C C . HIS A 1 66 ? -16.294 4.238 20.876 1.00 97.25 66 HIS A C 1
ATOM 507 O O . HIS A 1 66 ? -17.202 4.455 21.678 1.00 97.25 66 HIS A O 1
ATOM 513 N N . HIS A 1 67 ? -15.581 3.113 20.903 1.00 96.00 67 HIS A N 1
ATOM 514 C CA . HIS A 1 67 ? -15.907 2.004 21.790 1.00 96.00 67 HIS A CA 1
ATOM 515 C C . HIS A 1 67 ? -15.677 2.304 23.283 1.00 96.00 67 HIS A C 1
ATOM 517 O O . HIS A 1 67 ? -16.557 2.062 24.107 1.00 96.00 67 HIS A O 1
ATOM 523 N N . PHE A 1 68 ? -14.509 2.834 23.659 1.00 97.31 68 PHE A N 1
ATOM 524 C CA . PHE A 1 68 ? -14.127 2.973 25.070 1.00 97.31 68 PHE A CA 1
ATOM 525 C C . PHE A 1 68 ? -14.537 4.305 25.702 1.00 97.31 68 PHE A C 1
ATOM 527 O O . PHE A 1 68 ? -14.882 4.341 26.885 1.00 97.31 68 PHE A O 1
ATOM 534 N N . ILE A 1 69 ? -14.489 5.396 24.934 1.00 97.56 69 ILE A N 1
ATOM 535 C CA . ILE A 1 69 ? -14.762 6.751 25.430 1.00 97.56 69 ILE A CA 1
ATOM 536 C C . ILE A 1 69 ? -16.204 7.137 25.120 1.00 97.56 69 ILE A C 1
ATOM 538 O O . ILE A 1 69 ? -16.949 7.468 26.040 1.00 97.56 69 ILE A O 1
ATOM 542 N N . ASN A 1 70 ? -16.615 7.057 23.850 1.00 97.31 70 ASN A N 1
ATOM 543 C CA . ASN A 1 70 ? -17.978 7.442 23.467 1.00 97.31 70 ASN A CA 1
ATOM 544 C C . ASN A 1 70 ? -19.012 6.376 23.870 1.00 97.31 70 ASN A C 1
ATOM 546 O O . ASN A 1 70 ? -20.192 6.697 23.981 1.00 97.31 70 ASN A O 1
ATOM 550 N N . ARG A 1 71 ? -18.559 5.139 24.131 1.00 95.75 71 ARG A N 1
ATOM 551 C CA . ARG A 1 71 ? -19.377 3.984 24.532 1.00 95.75 71 ARG A CA 1
ATOM 552 C C . ARG A 1 71 ? -20.530 3.712 23.570 1.00 95.75 71 ARG A C 1
ATOM 554 O O . ARG A 1 71 ? -21.638 3.401 24.000 1.00 95.75 71 ARG A O 1
ATOM 561 N N . ASP A 1 72 ? -20.254 3.830 22.276 1.00 95.62 72 ASP A N 1
ATOM 562 C CA . ASP A 1 72 ? -21.197 3.458 21.229 1.00 95.62 72 ASP A CA 1
ATOM 563 C C . ASP A 1 72 ? -20.836 2.114 20.577 1.00 95.62 72 ASP A C 1
ATOM 565 O O . ASP A 1 72 ? -19.789 1.503 20.825 1.00 95.62 72 ASP A O 1
ATOM 569 N N . ASP A 1 73 ? -21.749 1.644 19.732 1.00 94.06 73 ASP A N 1
ATOM 570 C CA . ASP A 1 73 ? -21.668 0.327 19.112 1.00 94.06 73 ASP A CA 1
ATOM 571 C C . ASP A 1 73 ? -20.935 0.325 17.762 1.00 94.06 73 ASP A C 1
ATOM 573 O O . ASP A 1 73 ? -20.970 -0.691 17.069 1.00 94.06 73 ASP A O 1
ATOM 577 N N . ILE A 1 74 ? -20.255 1.410 17.353 1.00 94.44 74 ILE A N 1
ATOM 578 C CA . ILE A 1 74 ? -19.623 1.492 16.019 1.00 94.44 74 ILE A CA 1
ATOM 579 C C . ILE A 1 74 ? -18.655 0.330 15.786 1.00 94.44 74 ILE A C 1
ATOM 581 O O . ILE A 1 74 ? -18.746 -0.338 14.758 1.00 94.44 74 ILE A O 1
ATOM 585 N N . LEU A 1 75 ? -17.781 0.037 16.755 1.00 93.44 75 LEU A N 1
ATOM 586 C CA . LEU A 1 75 ? -16.847 -1.084 16.642 1.00 93.44 75 LEU A CA 1
ATOM 587 C C . LEU A 1 75 ? -17.573 -2.437 16.607 1.00 93.44 75 LEU A C 1
ATOM 589 O O . LEU A 1 75 ? -17.201 -3.305 15.824 1.00 93.44 75 LEU A O 1
ATOM 593 N N . ARG A 1 76 ? -18.627 -2.613 17.418 1.00 93.88 76 ARG A N 1
ATOM 594 C CA . ARG A 1 76 ? -19.397 -3.868 17.468 1.00 93.88 76 ARG A CA 1
ATOM 595 C C . ARG A 1 76 ? -20.031 -4.170 16.113 1.00 93.88 76 ARG A C 1
ATOM 597 O O . ARG A 1 76 ? -19.871 -5.271 15.614 1.00 93.88 76 ARG A O 1
ATOM 604 N N . ARG A 1 77 ? -20.616 -3.164 15.461 1.00 94.31 77 ARG A N 1
ATOM 605 C CA . ARG A 1 77 ? -21.243 -3.290 14.131 1.00 94.31 77 ARG A CA 1
ATOM 606 C C . ARG A 1 77 ? -20.278 -3.688 13.009 1.00 94.31 77 ARG A C 1
ATOM 608 O O . ARG A 1 77 ? -20.740 -4.048 11.935 1.00 94.31 77 ARG A O 1
ATOM 615 N N . MET A 1 78 ? -18.964 -3.572 13.216 1.00 93.38 78 MET A N 1
ATOM 616 C CA . MET A 1 78 ? -17.963 -4.025 12.243 1.00 93.38 78 MET A CA 1
ATOM 617 C C . MET A 1 78 ? -17.579 -5.497 12.426 1.00 93.38 78 MET A C 1
ATOM 619 O O . MET A 1 78 ? -17.173 -6.133 11.458 1.00 93.38 78 MET A O 1
ATOM 623 N N . ILE A 1 79 ? -17.651 -6.018 13.655 1.00 93.25 79 ILE A N 1
ATOM 624 C CA . ILE A 1 79 ? -17.133 -7.350 14.016 1.00 93.25 79 ILE A CA 1
ATOM 625 C C . ILE A 1 79 ? -18.229 -8.394 14.276 1.00 93.25 79 ILE A C 1
ATOM 627 O O . ILE A 1 79 ? -17.907 -9.568 14.448 1.00 93.25 79 ILE A O 1
ATOM 631 N N . SER A 1 80 ? -19.495 -7.979 14.331 1.00 82.94 80 SER A N 1
ATOM 632 C CA . SER A 1 80 ? -20.681 -8.829 14.513 1.00 82.94 80 SER A CA 1
ATOM 633 C C . SER A 1 80 ? -21.737 -8.493 13.477 1.00 82.94 80 SER A C 1
ATOM 635 O O . SER A 1 80 ? -22.338 -9.438 12.932 1.00 82.94 80 SER A O 1
#

Organism: NCBI:txid29422

Mean predicted aligned error: 3.47 Å

Secondary structure (DSSP, 8-state):
--HHHHHHH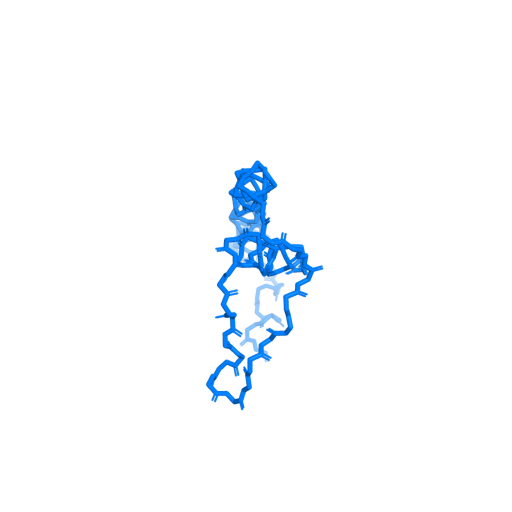HHHHHTTPPPEETTTEEPPPSS---HHHHHHHHHHHHHHHHHHHHHHHHHHHHHHHIIIII--STTHHHH-